Protein AF-A0A422ZGP4-F1 (afdb_monomer)

Solvent-accessible surface area (backbone atoms only — not comparable to full-atom values): 5907 Å² total; per-residue (Å²): 140,84,79,77,59,64,59,61,51,46,66,68,44,49,60,56,51,50,53,50,61,71,68,47,52,72,68,60,51,46,64,50,50,51,61,39,35,55,75,38,64,42,82,47,99,94,48,75,39,59,46,32,56,98,94,41,72,72,47,90,88,60,46,73,68,57,48,51,51,51,34,52,49,43,50,48,57,64,44,48,62,61,61,69,61,57,92,81,70,79,79,79,85,76,132

Secondary structure (DSSP, 8-state):
---SSHHHHHHHHHHHHHHHHHHS-HHHHHHHHHHHHHT-EEEETTEEEESEETTEES-TT--HHHHHHHHHHHHHHHHHHHHHT---S------

Radius of gyration: 18.6 Å; Cα contacts (8 Å, |Δi|>4): 47; chains: 1; bounding box: 33×62×42 Å

Mean predicted aligned error: 12.0 Å

Organism: Klebsiella pneumoniae (NCBI:txid573)

Structure (mmCIF, N/CA/C/O backbone):
data_AF-A0A422ZGP4-F1
#
_entry.id   AF-A0A422ZGP4-F1
#
loop_
_atom_site.group_PDB
_atom_site.id
_atom_site.type_symbol
_atom_site.label_atom_id
_atom_site.label_alt_id
_atom_site.label_comp_id
_atom_site.label_asym_id
_atom_site.label_entity_id
_atom_site.label_seq_id
_atom_site.pdbx_PDB_ins_code
_atom_site.Cartn_x
_atom_site.Cartn_y
_atom_site.Cartn_z
_atom_site.occupancy
_atom_site.B_iso_or_equiv
_atom_site.auth_seq_id
_atom_site.auth_comp_id
_atom_site.auth_asym_id
_atom_site.auth_atom_id
_atom_site.pdbx_PDB_model_num
ATOM 1 N N . ALA A 1 1 ? 20.061 19.344 17.686 1.00 35.59 1 ALA A N 1
ATOM 2 C CA . ALA A 1 1 ? 19.163 18.576 18.570 1.00 35.59 1 ALA A CA 1
ATOM 3 C C . ALA A 1 1 ? 17.721 18.846 18.145 1.00 35.59 1 ALA A C 1
ATOM 5 O O . ALA A 1 1 ? 17.246 19.947 18.366 1.00 35.59 1 ALA A O 1
ATOM 6 N N . ALA A 1 2 ? 17.069 17.907 17.451 1.00 39.78 2 ALA A N 1
ATOM 7 C CA . ALA A 1 2 ? 15.673 18.043 17.001 1.00 39.78 2 ALA A CA 1
ATOM 8 C C . ALA A 1 2 ? 14.959 16.675 16.879 1.00 39.78 2 ALA A C 1
ATOM 10 O O . ALA A 1 2 ? 14.086 16.497 16.042 1.00 39.78 2 ALA A O 1
ATOM 11 N N . ALA A 1 3 ? 15.346 15.693 17.703 1.00 46.12 3 ALA A N 1
ATOM 12 C CA . ALA A 1 3 ? 14.774 14.339 17.694 1.00 46.12 3 ALA A CA 1
ATOM 13 C C . ALA A 1 3 ? 13.721 14.103 18.803 1.00 46.12 3 ALA A C 1
ATOM 15 O O . ALA A 1 3 ? 13.223 12.996 18.949 1.00 46.12 3 ALA A O 1
ATOM 16 N N . GLY A 1 4 ? 13.387 15.128 19.600 1.00 47.34 4 GLY A N 1
ATOM 17 C CA . GLY A 1 4 ? 12.595 14.969 20.828 1.00 47.34 4 GLY A CA 1
ATOM 18 C C . GLY A 1 4 ? 11.072 15.087 20.691 1.00 47.34 4 GLY A C 1
ATOM 19 O O . GLY A 1 4 ? 10.379 14.767 21.646 1.00 47.34 4 GLY A O 1
ATOM 20 N N . ASN A 1 5 ? 10.535 15.539 19.548 1.00 57.62 5 ASN A N 1
ATOM 21 C CA . ASN A 1 5 ? 9.091 15.814 19.415 1.00 57.62 5 ASN A CA 1
ATOM 22 C C . ASN A 1 5 ? 8.327 14.773 18.580 1.00 57.62 5 ASN A C 1
ATOM 24 O O . ASN A 1 5 ? 7.145 14.547 18.816 1.00 57.62 5 ASN A O 1
ATOM 28 N N . SER A 1 6 ? 8.985 14.108 17.624 1.00 58.50 6 SER A N 1
ATOM 29 C CA . SER A 1 6 ? 8.319 13.136 16.747 1.00 58.50 6 SER A CA 1
ATOM 30 C C . SER A 1 6 ? 7.857 11.894 17.511 1.00 58.50 6 SER A C 1
ATOM 32 O O . SER A 1 6 ? 6.754 11.424 17.266 1.00 58.50 6 SER A O 1
ATOM 34 N N . GLY A 1 7 ? 8.652 11.410 18.475 1.00 59.78 7 GLY A N 1
ATOM 35 C CA . GLY A 1 7 ? 8.304 10.248 19.304 1.00 59.78 7 GLY A CA 1
ATOM 36 C C . GLY A 1 7 ? 7.049 10.477 20.147 1.00 59.78 7 GLY A C 1
ATOM 37 O O . GLY A 1 7 ? 6.116 9.696 20.072 1.00 59.78 7 GLY A O 1
ATOM 38 N N . ALA A 1 8 ? 6.958 11.610 20.850 1.00 67.31 8 ALA A N 1
ATOM 39 C CA . ALA A 1 8 ? 5.792 11.928 21.680 1.00 67.31 8 ALA A CA 1
ATOM 40 C C . ALA A 1 8 ? 4.495 12.089 20.864 1.00 67.31 8 ALA A C 1
ATOM 42 O O . ALA A 1 8 ? 3.421 11.679 21.306 1.00 67.31 8 ALA A O 1
ATOM 43 N N . VAL A 1 9 ? 4.588 12.665 19.658 1.00 70.19 9 VAL A N 1
ATOM 44 C CA . VAL A 1 9 ? 3.435 12.773 18.754 1.00 70.19 9 VAL A CA 1
ATOM 45 C C . VAL A 1 9 ? 3.023 11.388 18.259 1.00 70.19 9 VAL A C 1
ATOM 47 O O . VAL A 1 9 ? 1.847 11.052 18.361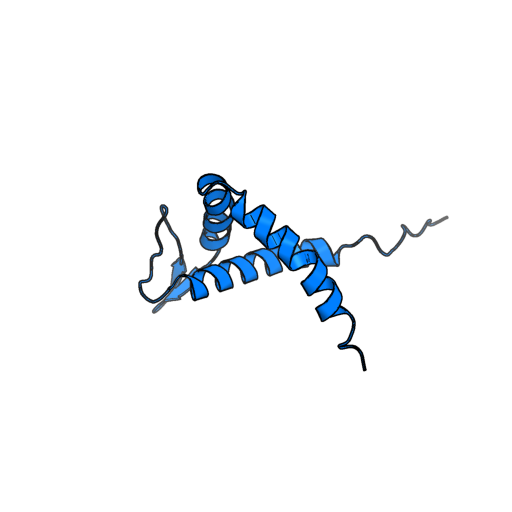 1.00 70.19 9 VAL A O 1
ATOM 50 N N . LEU A 1 10 ? 3.971 10.564 17.804 1.00 66.75 10 LEU A N 1
ATOM 51 C CA . LEU A 1 10 ? 3.708 9.187 17.381 1.00 66.75 10 LEU A CA 1
ATOM 52 C C . LEU A 1 10 ? 3.064 8.372 18.514 1.00 66.75 10 LEU A C 1
ATOM 54 O O . LEU A 1 10 ? 2.020 7.774 18.280 1.00 66.75 10 LEU A O 1
ATOM 58 N N . GLU A 1 11 ? 3.582 8.432 19.745 1.00 72.31 11 GLU A N 1
ATOM 59 C CA . GLU A 1 11 ? 3.013 7.741 20.914 1.00 72.31 11 GLU A CA 1
ATOM 60 C C . GLU A 1 11 ? 1.565 8.157 21.218 1.00 72.31 11 GLU A C 1
ATOM 62 O O . GLU A 1 11 ? 0.763 7.339 21.660 1.00 72.31 11 GLU A O 1
ATOM 67 N N . SER A 1 12 ? 1.206 9.422 20.979 1.00 77.12 12 SER A N 1
ATOM 68 C CA . SER A 1 12 ? -0.159 9.912 21.224 1.00 77.12 12 SER A CA 1
ATOM 69 C C . SER A 1 12 ? -1.150 9.561 20.107 1.00 77.12 12 SER A C 1
ATOM 71 O O . SER A 1 12 ? -2.362 9.509 20.336 1.00 77.12 12 SER A O 1
ATOM 73 N N . VAL A 1 13 ? -0.648 9.338 18.889 1.00 73.75 13 VAL A N 1
ATOM 74 C CA . VAL A 1 13 ? -1.464 9.102 17.688 1.00 73.75 13 VAL A CA 1
ATOM 75 C C . VAL A 1 13 ? -1.560 7.608 17.367 1.00 73.75 13 VAL A C 1
ATOM 77 O O . VAL A 1 13 ? -2.587 7.165 16.860 1.00 73.75 13 VAL A O 1
ATOM 80 N N . LEU A 1 14 ? -0.551 6.812 17.731 1.00 73.81 14 LEU A N 1
ATOM 81 C CA . LEU A 1 14 ? -0.498 5.368 17.508 1.00 73.81 14 LEU A CA 1
ATOM 82 C C . LEU A 1 14 ? -1.704 4.605 18.091 1.00 73.81 14 LEU A C 1
ATOM 84 O O . LEU A 1 14 ? -2.244 3.778 17.362 1.00 73.81 14 LEU A O 1
ATOM 88 N N . PRO A 1 15 ? -2.197 4.891 19.317 1.00 77.88 15 PRO A N 1
ATOM 89 C CA . PRO A 1 15 ? -3.382 4.222 19.853 1.00 77.88 15 PRO A CA 1
ATOM 90 C C . PRO A 1 15 ? -4.628 4.530 19.026 1.00 77.88 15 PRO A C 1
ATOM 92 O O . PRO A 1 15 ? -5.399 3.635 18.718 1.00 77.88 15 PRO A O 1
ATOM 95 N N . LYS A 1 16 ? -4.780 5.780 18.573 1.00 76.12 16 LYS A N 1
ATOM 96 C CA . LYS A 1 16 ? -5.907 6.178 17.721 1.00 76.12 16 LYS A CA 1
ATOM 97 C C . LYS A 1 16 ? -5.837 5.491 16.367 1.00 76.12 16 LYS A C 1
ATOM 99 O O . LYS A 1 16 ? -6.854 5.020 15.881 1.00 76.12 16 LYS A O 1
ATOM 104 N N . ILE A 1 17 ? -4.651 5.408 15.767 1.00 72.38 17 ILE A N 1
ATOM 105 C CA . ILE A 1 17 ? -4.449 4.658 14.523 1.00 72.38 17 ILE A CA 1
ATOM 106 C C . ILE A 1 17 ? -4.810 3.187 14.749 1.00 72.38 17 ILE A C 1
ATOM 108 O O . ILE A 1 17 ? -5.568 2.639 13.961 1.00 72.38 17 ILE A O 1
ATOM 112 N N . ALA A 1 18 ? -4.341 2.571 15.837 1.00 73.31 18 ALA A N 1
ATOM 113 C CA . ALA A 1 18 ? -4.648 1.182 16.166 1.00 73.31 18 ALA A CA 1
ATOM 114 C C . ALA A 1 18 ? -6.154 0.946 16.366 1.00 73.31 18 ALA A C 1
ATOM 116 O O . ALA A 1 18 ? -6.694 0.024 15.766 1.00 73.31 18 ALA A O 1
ATOM 117 N N . ASP A 1 19 ? -6.838 1.806 17.124 1.00 77.25 19 ASP A N 1
ATOM 118 C CA . ASP A 1 19 ? -8.286 1.725 17.346 1.00 77.25 19 ASP A CA 1
ATOM 119 C C . ASP A 1 19 ? -9.066 1.901 16.038 1.00 77.25 19 ASP A C 1
AT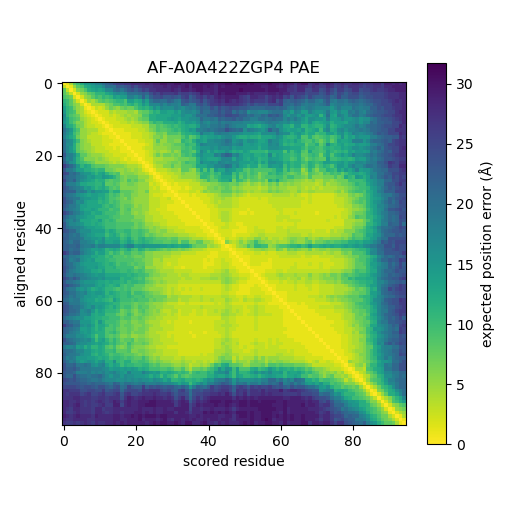OM 121 O O . ASP A 1 19 ? -10.034 1.189 15.786 1.00 77.25 19 ASP A O 1
ATOM 125 N N . THR A 1 20 ? -8.623 2.814 15.169 1.00 73.69 20 THR A N 1
ATOM 126 C CA . THR A 1 20 ? -9.275 3.049 13.872 1.00 73.69 20 THR A CA 1
ATOM 127 C C . THR A 1 20 ? -9.056 1.869 12.925 1.00 73.69 20 THR A C 1
ATOM 129 O O . THR A 1 20 ? -9.996 1.442 12.266 1.00 73.69 20 THR A O 1
ATOM 132 N N . LEU A 1 21 ? -7.840 1.310 12.883 1.00 67.50 21 LEU A N 1
ATOM 133 C CA . LEU A 1 21 ? -7.517 0.120 12.090 1.00 67.50 21 LEU A CA 1
ATOM 134 C C . LEU A 1 21 ? -8.244 -1.128 12.603 1.00 67.50 21 LEU A C 1
ATOM 136 O O . LEU A 1 21 ? -8.653 -1.951 11.797 1.00 67.50 21 LEU A O 1
ATOM 140 N N . ALA A 1 22 ? -8.433 -1.261 13.918 1.00 74.38 22 ALA A N 1
ATOM 141 C CA . ALA A 1 22 ? -9.186 -2.362 14.517 1.00 74.38 22 ALA A CA 1
ATOM 142 C C . ALA A 1 22 ? -10.705 -2.230 14.313 1.00 74.38 22 ALA A C 1
ATOM 144 O O . ALA A 1 22 ? -11.411 -3.235 14.299 1.00 74.38 22 ALA A O 1
ATOM 145 N N . ALA A 1 23 ? -11.210 -1.000 14.180 1.00 76.06 23 ALA A N 1
ATOM 146 C CA . ALA A 1 23 ? -12.622 -0.714 13.932 1.00 76.06 23 ALA A CA 1
ATOM 147 C C . ALA A 1 23 ? -12.998 -0.715 12.440 1.00 76.06 23 ALA A C 1
ATOM 149 O O . ALA A 1 23 ? -14.187 -0.695 12.120 1.00 76.06 23 ALA A O 1
ATOM 150 N N . LEU A 1 24 ? -12.011 -0.713 11.539 1.00 67.50 24 LEU A N 1
ATOM 151 C CA . LEU A 1 24 ? -12.224 -0.752 10.098 1.00 67.50 24 LEU A CA 1
ATOM 152 C C . LEU A 1 24 ? -12.662 -2.165 9.683 1.00 67.50 24 LEU A C 1
ATOM 154 O O . LEU A 1 24 ? -11.915 -3.118 9.913 1.00 67.50 24 LEU A O 1
ATOM 158 N N . PRO A 1 25 ? -13.847 -2.334 9.073 1.00 77.62 25 PRO A N 1
ATOM 159 C CA . PRO A 1 25 ? -14.223 -3.616 8.503 1.00 77.62 25 PRO A CA 1
ATOM 160 C C . PRO A 1 25 ? -13.256 -3.977 7.372 1.00 77.62 25 PRO A C 1
ATOM 162 O O . PRO A 1 25 ? -12.755 -3.107 6.656 1.00 77.62 25 PRO A O 1
ATOM 165 N N . ASP A 1 26 ? -13.023 -5.275 7.178 1.00 75.56 26 ASP A N 1
ATOM 166 C CA . ASP A 1 26 ? -12.086 -5.776 6.166 1.00 75.56 26 ASP A CA 1
ATOM 167 C C . ASP A 1 26 ? -12.397 -5.238 4.756 1.00 75.56 26 ASP A C 1
ATOM 169 O O . ASP A 1 26 ? -11.490 -5.063 3.941 1.00 75.56 26 ASP A O 1
ATOM 173 N N . GLU A 1 27 ? -13.667 -4.935 4.456 1.00 78.12 27 GLU A N 1
ATOM 174 C CA . GLU A 1 27 ? -14.059 -4.319 3.183 1.00 78.12 27 GLU A CA 1
ATOM 175 C C . GLU A 1 27 ? -13.476 -2.913 3.003 1.00 78.12 27 GLU A C 1
ATOM 177 O O . GLU A 1 27 ? -12.966 -2.604 1.926 1.00 78.12 27 GLU A O 1
ATOM 182 N N . ASP A 1 28 ? -13.468 -2.101 4.060 1.00 75.69 28 ASP A N 1
ATOM 183 C CA . ASP A 1 28 ? -12.948 -0.736 4.031 1.00 75.69 28 ASP A CA 1
ATOM 184 C C . ASP A 1 28 ? -11.415 -0.741 3.996 1.00 75.69 28 ASP A C 1
ATOM 186 O O . ASP A 1 28 ? -10.793 0.076 3.313 1.00 75.69 28 ASP A O 1
ATOM 190 N N . VAL A 1 29 ? -10.784 -1.709 4.672 1.00 75.31 29 VAL A N 1
ATOM 191 C CA . VAL A 1 29 ? -9.332 -1.931 4.586 1.00 75.31 29 VAL A CA 1
ATOM 192 C C . VAL A 1 29 ? -8.936 -2.273 3.149 1.00 75.31 29 VAL A C 1
ATOM 194 O O . VAL A 1 29 ? -8.042 -1.645 2.573 1.00 75.31 29 VAL A O 1
ATOM 197 N N . ASN A 1 30 ? -9.639 -3.222 2.532 1.00 83.12 30 ASN A N 1
ATOM 198 C CA . ASN A 1 30 ? -9.406 -3.611 1.144 1.00 83.12 30 ASN A CA 1
ATOM 199 C C . ASN A 1 30 ? -9.733 -2.476 0.161 1.00 83.12 30 ASN A C 1
ATOM 201 O O . ASN A 1 30 ? -9.039 -2.327 -0.847 1.00 83.12 30 ASN A O 1
ATOM 205 N N . ALA A 1 31 ? -10.716 -1.624 0.470 1.00 82.75 31 ALA A N 1
ATOM 206 C CA . ALA A 1 31 ? -11.046 -0.437 -0.317 1.00 82.75 31 ALA A CA 1
ATOM 207 C C . ALA A 1 31 ? -9.923 0.612 -0.339 1.00 82.75 31 ALA A C 1
ATOM 209 O O . ALA A 1 31 ? -9.879 1.417 -1.265 1.00 82.75 31 ALA A O 1
ATOM 210 N N . VAL A 1 32 ? -8.993 0.596 0.621 1.00 84.75 32 VAL A N 1
ATOM 211 C CA . VAL A 1 32 ? -7.792 1.451 0.611 1.00 84.75 32 VAL A CA 1
ATOM 212 C C . VAL A 1 32 ? -6.587 0.712 0.028 1.00 84.75 32 VAL A C 1
ATOM 214 O O . VAL A 1 32 ? -5.889 1.243 -0.840 1.00 84.75 32 VAL A O 1
ATOM 217 N N . ILE A 1 33 ? -6.350 -0.528 0.462 1.00 87.00 33 ILE A N 1
ATOM 218 C CA . ILE A 1 33 ? -5.187 -1.317 0.042 1.00 87.00 33 ILE A CA 1
ATOM 219 C C . ILE A 1 33 ? -5.229 -1.598 -1.464 1.00 87.00 33 ILE A C 1
ATOM 221 O O . ILE A 1 33 ? -4.224 -1.390 -2.146 1.00 87.00 33 ILE A O 1
ATOM 225 N N . HIS A 1 34 ? -6.373 -2.023 -2.011 1.00 90.06 34 HIS A N 1
ATOM 226 C CA . HIS A 1 34 ? -6.469 -2.403 -3.422 1.00 90.06 34 HIS A CA 1
ATOM 227 C C . HIS A 1 34 ? -6.182 -1.229 -4.375 1.00 90.06 34 HIS A C 1
ATOM 229 O O . HIS A 1 34 ? -5.356 -1.405 -5.276 1.00 90.06 34 HIS A O 1
ATOM 235 N N . PRO A 1 35 ? -6.759 -0.019 -4.198 1.00 89.25 35 PRO A N 1
ATOM 236 C CA . PRO A 1 35 ? -6.385 1.131 -5.017 1.00 89.25 35 PRO A CA 1
ATOM 237 C C . PRO A 1 35 ? -4.909 1.498 -4.893 1.00 89.25 35 PRO A C 1
ATOM 239 O O . PRO A 1 35 ? -4.263 1.728 -5.917 1.00 89.25 35 PRO A O 1
ATOM 242 N N . CYS A 1 36 ? -4.350 1.498 -3.677 1.00 91.00 36 CYS A N 1
ATOM 243 C CA . CYS A 1 36 ? -2.934 1.801 -3.484 1.00 91.00 36 CYS A CA 1
ATOM 244 C C . CYS A 1 36 ? -2.030 0.802 -4.213 1.00 91.00 36 CYS A C 1
ATOM 246 O O . CYS A 1 36 ? -1.085 1.210 -4.876 1.00 91.00 36 CYS A O 1
ATOM 248 N N . LEU A 1 37 ? -2.321 -0.496 -4.153 1.00 92.19 37 LEU A N 1
ATOM 249 C CA . LEU A 1 37 ? -1.520 -1.501 -4.850 1.00 92.19 37 LEU A CA 1
ATOM 250 C C . LEU A 1 37 ? -1.728 -1.481 -6.373 1.00 92.19 37 LEU A C 1
ATOM 252 O O . LEU A 1 37 ? -0.800 -1.795 -7.116 1.00 92.19 37 LEU A O 1
ATOM 256 N N . SER A 1 38 ? -2.906 -1.070 -6.854 1.00 91.00 38 SER A N 1
ATOM 257 C CA . SER A 1 38 ? -3.227 -1.031 -8.290 1.00 91.00 38 SER A CA 1
ATOM 258 C C . SER A 1 38 ? -2.365 -0.054 -9.101 1.00 91.00 38 SER A C 1
ATOM 260 O O . SER A 1 38 ? -2.191 -0.238 -10.309 1.00 91.00 38 SER A O 1
ATOM 262 N N . VAL A 1 39 ? -1.808 0.970 -8.443 1.00 92.25 39 VAL A N 1
ATOM 263 C CA . VAL A 1 39 ? -0.916 1.962 -9.066 1.00 92.25 39 VAL A CA 1
ATOM 264 C C . VAL A 1 39 ? 0.559 1.562 -8.992 1.00 92.25 39 VAL A C 1
ATOM 266 O O . VAL A 1 39 ? 1.408 2.223 -9.588 1.00 92.25 39 VAL A O 1
ATOM 269 N N . VAL A 1 40 ? 0.884 0.468 -8.296 1.00 93.56 40 VAL A N 1
ATOM 270 C CA . VAL A 1 40 ? 2.258 -0.015 -8.159 1.00 93.56 40 VAL A CA 1
ATOM 271 C C . VAL A 1 40 ? 2.593 -0.958 -9.306 1.00 93.56 40 VAL A C 1
ATOM 273 O O . VAL A 1 40 ? 1.939 -1.977 -9.534 1.00 93.56 40 VAL A O 1
ATOM 276 N N . SER A 1 41 ? 3.675 -0.638 -10.008 1.00 93.50 41 SER A N 1
ATOM 277 C CA . SER A 1 41 ? 4.290 -1.521 -10.994 1.00 93.50 41 SER A CA 1
ATOM 278 C C . SER A 1 41 ? 5.729 -1.806 -10.600 1.00 93.50 41 SER A C 1
ATOM 280 O O . SER A 1 41 ? 6.433 -0.920 -10.117 1.00 93.50 41 SER A O 1
ATOM 282 N N . ARG A 1 42 ? 6.179 -3.038 -10.833 1.00 93.00 42 ARG A N 1
ATOM 283 C CA . ARG A 1 42 ? 7.576 -3.431 -10.668 1.00 93.00 42 ARG A CA 1
ATOM 284 C C . ARG A 1 42 ? 8.211 -3.702 -12.019 1.00 93.00 42 ARG A C 1
ATOM 286 O O . ARG A 1 42 ? 7.550 -4.178 -12.944 1.00 93.00 42 ARG A O 1
ATOM 293 N N . GLN A 1 43 ? 9.502 -3.418 -12.122 1.00 93.75 43 GLN A N 1
ATOM 294 C CA . GLN A 1 43 ? 10.271 -3.836 -13.279 1.00 93.75 43 GLN A CA 1
ATOM 295 C C . GLN A 1 43 ? 10.398 -5.360 -13.247 1.00 93.75 43 GLN A C 1
ATOM 297 O O . GLN A 1 43 ? 10.833 -5.933 -12.249 1.00 93.75 43 GLN A O 1
ATOM 302 N N . HIS A 1 44 ? 9.986 -6.013 -14.326 1.00 90.81 44 HIS A N 1
ATOM 303 C CA . HIS A 1 44 ? 10.015 -7.460 -14.459 1.00 90.81 44 HIS A CA 1
ATOM 304 C C . HIS A 1 44 ? 10.513 -7.824 -15.858 1.00 90.81 44 HIS A C 1
ATOM 306 O O . HIS A 1 44 ? 9.933 -7.415 -16.864 1.00 90.81 44 HIS A O 1
ATOM 312 N N . GLU A 1 45 ? 11.619 -8.567 -15.916 1.00 88.50 45 GLU A N 1
ATOM 313 C CA . GLU A 1 45 ? 12.314 -8.946 -17.152 1.00 88.50 45 GLU A CA 1
ATOM 314 C C . GLU A 1 45 ? 12.619 -7.750 -18.075 1.00 88.50 45 GLU A C 1
ATOM 316 O O . GLU A 1 45 ? 13.575 -7.011 -17.845 1.00 88.50 45 GLU A O 1
ATOM 321 N N . LYS A 1 46 ? 11.824 -7.563 -19.137 1.00 89.75 46 LYS A N 1
ATOM 322 C CA . LYS A 1 46 ? 11.984 -6.502 -20.146 1.00 89.75 46 LYS A CA 1
ATOM 323 C C . LYS A 1 46 ? 10.880 -5.440 -20.090 1.00 89.75 46 LYS A C 1
ATOM 325 O O . LYS A 1 46 ? 10.805 -4.611 -20.994 1.00 89.75 46 LYS A O 1
ATOM 330 N N . GLY A 1 47 ? 10.025 -5.455 -19.068 1.00 91.94 47 GLY A N 1
ATOM 331 C CA . GLY A 1 47 ? 8.875 -4.558 -18.970 1.00 91.94 47 GLY A CA 1
ATOM 332 C C . GLY A 1 47 ? 8.522 -4.146 -17.545 1.00 91.94 47 GLY A C 1
ATOM 333 O O . GLY A 1 47 ? 9.246 -4.419 -16.588 1.00 91.94 47 GLY A O 1
ATOM 334 N N . TRP A 1 48 ? 7.386 -3.463 -17.427 1.00 93.81 48 TRP A N 1
ATOM 335 C CA . TRP A 1 48 ? 6.753 -3.124 -16.157 1.00 93.81 48 TRP A CA 1
ATOM 336 C C . TRP A 1 48 ? 5.505 -3.977 -15.993 1.00 93.81 48 TRP A C 1
ATOM 338 O O . TRP A 1 48 ? 4.671 -4.034 -16.895 1.00 93.81 48 TRP A O 1
ATOM 348 N N . ALA A 1 49 ? 5.390 -4.636 -14.849 1.00 93.69 49 ALA A N 1
ATOM 349 C CA . ALA A 1 49 ? 4.255 -5.476 -14.513 1.00 93.69 49 ALA A CA 1
ATOM 350 C C . ALA A 1 49 ? 3.592 -4.951 -13.240 1.00 93.69 49 ALA A C 1
ATOM 352 O O . ALA A 1 49 ? 4.277 -4.535 -12.299 1.00 93.69 49 ALA A O 1
ATOM 353 N N . LYS A 1 50 ? 2.258 -4.957 -13.215 1.00 94.19 50 LYS A N 1
ATOM 354 C CA . LYS A 1 50 ? 1.498 -4.555 -12.032 1.00 94.19 50 LYS A CA 1
ATOM 355 C C . LYS A 1 50 ? 1.758 -5.526 -10.893 1.00 94.19 50 LYS A C 1
ATOM 357 O O . LYS A 1 50 ? 1.805 -6.733 -11.099 1.00 94.19 50 LYS A O 1
ATOM 362 N N . VAL A 1 51 ? 1.906 -4.978 -9.695 1.00 94.75 51 VAL A N 1
ATOM 363 C CA . VAL A 1 51 ? 2.081 -5.773 -8.476 1.00 94.75 51 VAL A CA 1
ATOM 364 C C . VAL A 1 51 ? 0.771 -6.423 -8.032 1.00 94.75 51 VAL A C 1
ATOM 366 O O . VAL A 1 51 ? 0.781 -7.522 -7.479 1.00 94.75 51 VAL A O 1
ATOM 369 N N . PHE A 1 52 ? -0.350 -5.769 -8.320 1.00 93.94 52 PHE A N 1
ATOM 370 C CA . PHE A 1 52 ? -1.680 -6.210 -7.938 1.00 93.94 52 PHE A CA 1
ATOM 371 C C . PHE A 1 52 ? -2.640 -6.058 -9.113 1.00 93.94 52 PHE A C 1
ATOM 373 O O . PHE A 1 52 ? -2.697 -4.996 -9.740 1.00 93.94 52 PHE A O 1
ATOM 380 N N . ASP A 1 53 ? -3.386 -7.118 -9.408 1.00 92.19 53 ASP A N 1
ATOM 381 C CA . ASP A 1 53 ? -4.399 -7.124 -10.460 1.00 92.19 53 ASP A CA 1
ATOM 382 C C . ASP A 1 53 ? -5.543 -8.071 -10.092 1.00 92.19 53 ASP A C 1
ATOM 384 O O . ASP A 1 53 ? -5.339 -9.068 -9.407 1.00 92.19 53 ASP A O 1
ATOM 388 N N . GLN A 1 54 ? -6.767 -7.734 -10.498 1.00 88.12 54 GLN A N 1
ATOM 389 C CA . GLN A 1 54 ? -7.977 -8.536 -10.245 1.00 88.12 54 GLN A CA 1
ATOM 390 C C . GLN A 1 54 ? -8.170 -9.046 -8.796 1.00 88.12 54 GLN A C 1
ATOM 392 O O . GLN A 1 54 ? -8.773 -10.095 -8.585 1.00 88.12 54 GLN A O 1
ATOM 397 N N . GLY A 1 55 ? -7.700 -8.306 -7.788 1.00 85.56 55 GLY A N 1
ATOM 398 C CA . GLY A 1 55 ? -7.877 -8.687 -6.383 1.00 85.56 55 GLY A CA 1
ATOM 399 C C . GLY A 1 55 ? -6.784 -9.597 -5.816 1.00 85.56 55 GLY A C 1
ATOM 400 O O . GLY A 1 55 ? -6.917 -10.054 -4.685 1.00 85.56 55 GLY A O 1
ATOM 401 N N . VAL A 1 56 ? -5.719 -9.874 -6.572 1.00 89.38 56 VAL A N 1
ATOM 402 C CA . VAL A 1 56 ? -4.632 -10.769 -6.156 1.00 89.38 56 VAL A CA 1
ATOM 403 C C . VAL A 1 56 ? -3.253 -10.156 -6.422 1.00 89.38 56 VAL A C 1
ATOM 405 O O . VAL A 1 56 ? -3.059 -9.363 -7.347 1.00 89.38 56 VAL A O 1
ATOM 408 N N . LEU A 1 57 ? -2.278 -10.522 -5.586 1.00 91.25 57 LEU A N 1
ATOM 409 C CA . LEU A 1 57 ? -0.871 -10.189 -5.803 1.00 91.25 57 LEU A CA 1
ATOM 410 C C . LEU A 1 57 ? -0.314 -11.062 -6.930 1.00 91.25 57 LEU A C 1
ATOM 412 O O . LEU A 1 57 ? -0.488 -12.276 -6.923 1.00 91.25 57 LEU A O 1
ATOM 416 N N . MET A 1 58 ? 0.362 -10.441 -7.895 1.00 94.44 58 MET A N 1
ATOM 417 C CA . MET A 1 58 ? 0.916 -11.140 -9.065 1.00 94.44 58 MET A CA 1
ATOM 418 C C . MET A 1 58 ? 2.232 -11.870 -8.767 1.00 94.44 58 MET A C 1
ATOM 420 O O . MET A 1 58 ? 2.792 -12.524 -9.645 1.00 94.44 58 MET A O 1
ATOM 424 N N . PHE A 1 59 ? 2.764 -11.702 -7.556 1.00 93.19 59 PHE A N 1
ATOM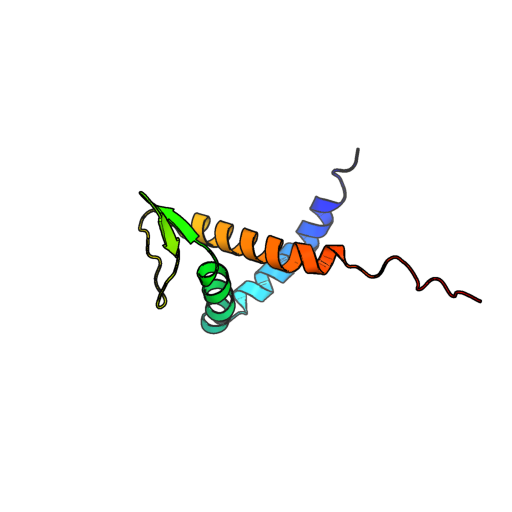 425 C CA . PHE A 1 59 ? 4.129 -12.057 -7.214 1.00 93.19 59 PHE A CA 1
ATOM 426 C C . PHE A 1 59 ? 4.205 -12.699 -5.833 1.00 93.19 59 PHE A C 1
ATOM 428 O O . PHE A 1 59 ? 3.873 -12.066 -4.832 1.00 93.19 59 PHE A O 1
ATOM 435 N N . ASP A 1 60 ? 4.688 -13.939 -5.796 1.00 91.25 60 ASP A N 1
ATOM 436 C CA . ASP A 1 60 ? 4.757 -14.754 -4.577 1.00 91.25 60 ASP A CA 1
ATOM 437 C C . ASP A 1 60 ? 5.806 -14.253 -3.573 1.00 91.25 60 ASP A C 1
ATOM 439 O O . ASP A 1 60 ? 5.755 -14.589 -2.393 1.00 91.25 60 ASP A O 1
ATOM 443 N N . ASP A 1 61 ? 6.763 -13.437 -4.027 1.00 91.75 61 ASP A N 1
ATOM 444 C CA . ASP A 1 61 ? 7.777 -12.813 -3.177 1.00 91.75 61 ASP A CA 1
ATOM 445 C C . ASP A 1 61 ? 7.251 -11.604 -2.381 1.00 91.75 61 ASP A C 1
ATOM 447 O O . ASP A 1 61 ? 7.974 -11.057 -1.549 1.00 91.75 61 ASP A O 1
ATOM 451 N N . ILE A 1 62 ? 5.999 -11.189 -2.603 1.00 92.25 62 ILE A N 1
ATOM 452 C CA . ILE A 1 62 ? 5.376 -10.080 -1.877 1.00 92.25 62 ILE A CA 1
ATOM 453 C C . ILE A 1 62 ? 4.603 -10.630 -0.684 1.00 92.25 62 ILE A C 1
ATOM 455 O O . ILE A 1 62 ? 3.450 -11.044 -0.786 1.00 92.25 62 ILE A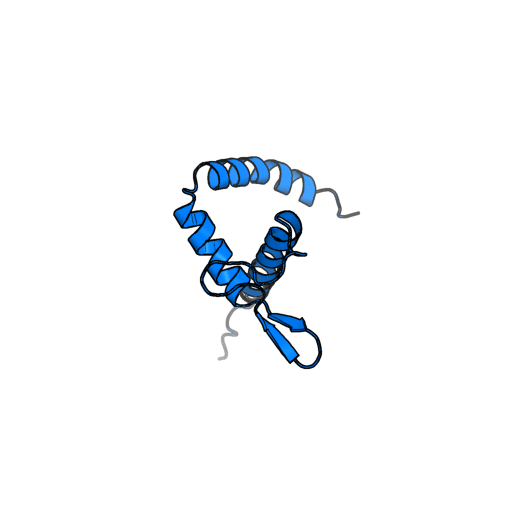 O 1
ATOM 459 N N . ASP A 1 63 ? 5.254 -10.593 0.473 1.00 89.06 63 ASP A N 1
ATOM 460 C CA . ASP A 1 63 ? 4.616 -10.883 1.750 1.00 89.06 63 ASP A CA 1
ATOM 461 C C . ASP A 1 63 ? 3.802 -9.689 2.283 1.00 89.06 63 ASP A C 1
ATOM 463 O O . ASP A 1 63 ? 3.821 -8.577 1.744 1.00 89.06 63 ASP A O 1
ATOM 467 N N . LEU A 1 64 ? 3.077 -9.914 3.382 1.00 85.00 64 LEU A N 1
ATOM 468 C CA . LEU A 1 64 ? 2.228 -8.901 4.013 1.00 85.00 64 LEU A CA 1
ATOM 469 C C . LEU A 1 64 ? 3.006 -7.626 4.377 1.00 85.00 64 LEU A C 1
ATOM 471 O O . LEU A 1 64 ? 2.497 -6.521 4.205 1.00 85.00 64 LEU A O 1
ATOM 475 N N . PHE A 1 65 ? 4.236 -7.752 4.878 1.00 87.44 65 PHE A N 1
ATOM 476 C CA . PHE A 1 65 ? 5.012 -6.591 5.307 1.00 87.44 65 PHE A CA 1
ATOM 477 C C . PHE A 1 65 ? 5.478 -5.760 4.109 1.00 87.44 65 PHE A C 1
ATOM 479 O O . PHE A 1 65 ? 5.338 -4.537 4.110 1.00 87.44 65 PHE A O 1
ATOM 486 N N . THR A 1 66 ? 5.950 -6.422 3.055 1.00 91.25 66 THR A N 1
ATOM 487 C CA . THR A 1 66 ? 6.313 -5.801 1.778 1.00 91.25 66 THR A CA 1
ATOM 488 C C . THR A 1 66 ? 5.102 -5.119 1.147 1.00 91.25 66 THR A C 1
ATOM 490 O O . THR A 1 66 ? 5.187 -3.965 0.728 1.00 91.25 66 THR A O 1
A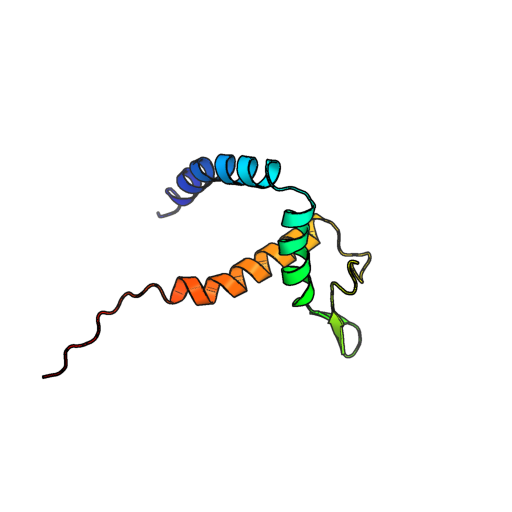TOM 493 N N . MET A 1 67 ? 3.941 -5.777 1.156 1.00 91.06 67 MET A N 1
ATOM 494 C CA . MET A 1 67 ? 2.684 -5.201 0.682 1.00 91.06 67 MET A CA 1
ATOM 495 C C . MET A 1 67 ? 2.331 -3.912 1.440 1.00 91.06 67 MET A C 1
ATOM 497 O O . MET A 1 67 ? 2.063 -2.883 0.817 1.00 91.06 67 MET A O 1
ATOM 501 N N . LEU A 1 68 ? 2.381 -3.929 2.775 1.00 89.94 68 LEU A N 1
ATOM 502 C CA . LEU A 1 68 ? 2.091 -2.752 3.601 1.00 89.94 68 LEU A CA 1
ATOM 503 C C . LEU A 1 68 ? 3.088 -1.611 3.364 1.00 89.94 68 LEU A C 1
ATOM 505 O O . LEU A 1 68 ? 2.694 -0.446 3.351 1.00 89.94 68 LEU A O 1
ATOM 509 N N . GLN A 1 69 ? 4.365 -1.921 3.124 1.00 90.12 69 GLN A N 1
ATOM 510 C CA . GLN A 1 69 ? 5.362 -0.914 2.756 1.00 90.12 69 GLN A CA 1
ATOM 511 C C . GLN A 1 69 ? 5.047 -0.248 1.415 1.00 90.12 69 GLN A C 1
ATOM 513 O O . GLN A 1 69 ? 5.184 0.972 1.299 1.00 90.12 69 GLN A O 1
ATOM 518 N N . LEU A 1 70 ? 4.609 -1.020 0.414 1.00 92.69 70 LEU A N 1
ATOM 519 C CA . LEU A 1 70 ? 4.189 -0.476 -0.878 1.00 92.69 70 LEU A CA 1
ATOM 520 C C . LEU A 1 70 ? 2.986 0.456 -0.713 1.00 92.69 70 LEU A C 1
ATOM 522 O O . LEU A 1 70 ? 3.017 1.578 -1.214 1.00 92.69 70 LEU A O 1
ATOM 526 N N . VAL A 1 71 ? 1.974 0.040 0.055 1.00 89.94 71 VAL A N 1
ATOM 527 C CA . VAL A 1 71 ? 0.809 0.883 0.372 1.00 89.94 71 VAL A CA 1
ATOM 528 C C . VAL A 1 71 ? 1.243 2.168 1.076 1.00 89.94 71 VAL A C 1
ATOM 530 O O . VAL A 1 71 ? 0.868 3.255 0.644 1.00 89.94 71 VAL A O 1
ATOM 533 N N . ALA A 1 72 ? 2.083 2.077 2.110 1.00 87.31 72 ALA A N 1
ATOM 534 C CA . ALA A 1 72 ? 2.572 3.246 2.839 1.00 87.31 72 ALA A CA 1
ATOM 535 C C . ALA A 1 72 ? 3.331 4.223 1.926 1.00 87.31 72 ALA A C 1
ATOM 537 O O . ALA A 1 72 ? 3.172 5.436 2.059 1.00 87.31 72 ALA A O 1
ATOM 538 N N . ARG A 1 73 ? 4.119 3.707 0.972 1.00 88.19 73 ARG A N 1
ATOM 539 C CA . ARG A 1 73 ? 4.816 4.520 -0.033 1.00 88.19 73 ARG A CA 1
ATOM 540 C C . ARG A 1 73 ? 3.831 5.251 -0.937 1.00 88.19 73 ARG A C 1
ATOM 542 O O . ARG A 1 73 ? 3.952 6.456 -1.106 1.00 88.19 73 A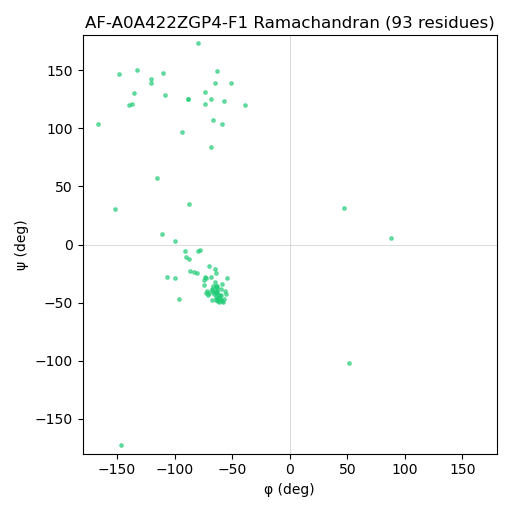RG A O 1
ATOM 549 N N . VAL A 1 74 ? 2.829 4.543 -1.454 1.00 90.06 74 VAL A N 1
ATOM 550 C CA . VAL A 1 74 ? 1.805 5.119 -2.335 1.00 90.06 74 VAL A CA 1
ATOM 551 C C . VAL A 1 74 ? 0.990 6.183 -1.612 1.00 90.06 74 VAL A C 1
ATOM 553 O O . VAL A 1 74 ? 0.730 7.239 -2.182 1.00 90.06 74 VAL A O 1
ATOM 556 N N . VAL A 1 75 ? 0.624 5.950 -0.350 1.00 86.88 75 VAL A N 1
ATOM 557 C CA 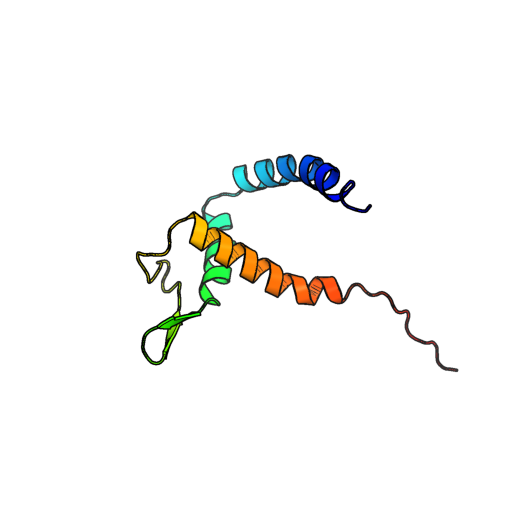. VAL A 1 75 ? -0.060 6.947 0.482 1.00 86.88 75 VAL A CA 1
ATOM 558 C C . VAL A 1 75 ? 0.842 8.159 0.713 1.00 86.88 75 VAL A C 1
ATOM 560 O O . VAL A 1 75 ? 0.387 9.289 0.553 1.00 86.88 75 VAL A O 1
ATOM 563 N N . ALA A 1 76 ? 2.122 7.953 1.032 1.00 82.38 76 ALA A N 1
ATOM 564 C CA . ALA A 1 76 ? 3.081 9.040 1.214 1.00 82.38 76 ALA A CA 1
ATOM 565 C C . ALA A 1 76 ? 3.317 9.845 -0.073 1.00 82.38 76 ALA A C 1
ATOM 567 O O . ALA A 1 76 ? 3.431 11.063 0.003 1.00 82.38 76 ALA A O 1
ATOM 568 N N . ASP A 1 77 ? 3.342 9.207 -1.241 1.00 84.06 77 ASP A N 1
ATOM 569 C CA . ASP A 1 77 ? 3.492 9.885 -2.530 1.00 84.06 77 ASP A CA 1
ATOM 570 C C . ASP A 1 77 ? 2.202 10.636 -2.911 1.00 84.06 77 ASP A C 1
ATOM 572 O O . ASP A 1 77 ? 2.251 11.799 -3.320 1.00 84.06 77 ASP A O 1
ATOM 576 N N . SER A 1 78 ? 1.036 10.019 -2.685 1.00 81.38 78 SER A N 1
ATOM 577 C CA . SER A 1 78 ? -0.283 10.612 -2.961 1.00 81.38 78 SER A CA 1
ATOM 578 C C . SER A 1 78 ? -0.577 11.813 -2.056 1.00 81.38 78 SER A C 1
ATOM 580 O O . SER A 1 78 ? -1.084 12.836 -2.515 1.00 81.38 78 SER A O 1
ATOM 582 N N . LEU A 1 79 ? -0.228 11.719 -0.768 1.00 75.62 79 LEU A N 1
ATOM 583 C CA . LEU A 1 79 ? -0.400 12.799 0.206 1.00 75.62 79 LEU A CA 1
ATOM 584 C C . LEU A 1 79 ? 0.785 13.766 0.232 1.00 75.62 79 LEU A C 1
ATOM 586 O O . LEU A 1 79 ? 0.630 14.908 0.646 1.00 75.62 79 LEU A O 1
ATOM 590 N N . GLY A 1 80 ? 1.969 13.355 -0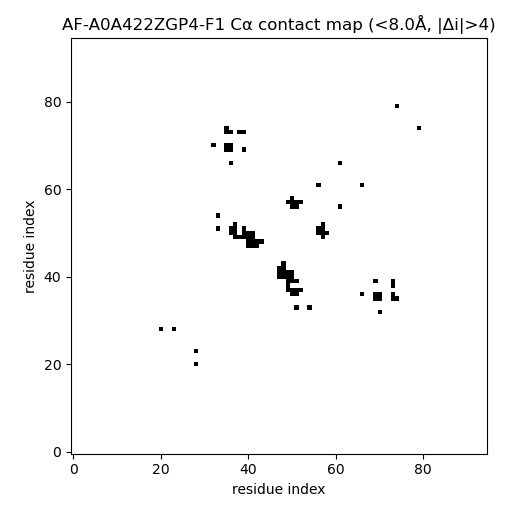.214 1.00 66.31 80 GLY A N 1
ATOM 591 C CA . GLY A 1 80 ? 3.176 14.178 -0.202 1.00 66.31 80 GLY A CA 1
ATOM 592 C C . GLY A 1 80 ? 3.057 15.407 -1.098 1.00 66.31 80 GLY A C 1
ATOM 593 O O . GLY A 1 80 ? 3.537 16.478 -0.726 1.00 66.31 80 GLY A O 1
ATOM 594 N N . ASN A 1 81 ? 2.366 15.279 -2.235 1.00 65.75 81 ASN A N 1
ATOM 595 C CA . ASN A 1 81 ? 2.024 16.422 -3.081 1.00 65.75 81 ASN A CA 1
ATOM 596 C C . ASN A 1 81 ? 0.934 17.301 -2.438 1.00 65.75 81 ASN A C 1
ATOM 598 O O . ASN A 1 81 ? 1.043 18.521 -2.441 1.00 65.75 81 ASN A O 1
ATOM 602 N N . PHE A 1 82 ? -0.069 16.679 -1.811 1.00 63.75 82 PHE A N 1
ATOM 603 C CA . PHE A 1 82 ? -1.190 17.368 -1.159 1.00 63.75 82 PHE A CA 1
ATOM 604 C C . PHE A 1 82 ? -0.771 18.178 0.083 1.00 63.75 82 PHE A C 1
ATOM 606 O O . PHE A 1 82 ? -1.247 19.286 0.300 1.00 63.75 82 PHE A O 1
ATOM 613 N N . LEU A 1 83 ? 0.146 17.652 0.897 1.00 59.84 83 LEU A N 1
ATOM 614 C CA . LEU A 1 83 ? 0.596 18.280 2.145 1.00 59.84 83 LEU A CA 1
ATOM 615 C C . LEU A 1 83 ? 1.686 19.341 1.930 1.00 59.84 83 LEU A C 1
ATOM 617 O O . LEU A 1 83 ? 1.837 20.235 2.763 1.00 59.84 83 LEU A O 1
ATOM 621 N N . LYS A 1 84 ? 2.448 19.268 0.828 1.00 58.00 84 LYS A N 1
ATOM 622 C CA . LYS A 1 84 ? 3.424 20.311 0.459 1.00 58.00 84 LYS A CA 1
ATOM 623 C C . LYS A 1 84 ? 2.758 21.625 0.055 1.00 58.00 84 LYS A C 1
ATOM 625 O O . LYS A 1 84 ? 3.354 22.675 0.270 1.00 58.00 84 LYS A O 1
ATOM 630 N N . GLU A 1 85 ? 1.537 21.575 -0.471 1.00 51.53 85 GLU A N 1
ATOM 631 C CA . GLU A 1 85 ? 0.721 22.750 -0.802 1.00 51.53 85 GLU A CA 1
ATOM 632 C C . GLU A 1 85 ? -0.129 23.242 0.382 1.00 51.53 85 GLU A C 1
ATOM 634 O O . GLU A 1 85 ? -1.237 23.745 0.197 1.00 51.53 85 GLU A O 1
ATOM 639 N N . LEU A 1 86 ? 0.366 23.145 1.624 1.00 49.94 86 LEU A N 1
ATOM 640 C CA . LEU A 1 86 ? -0.257 23.907 2.707 1.00 49.94 86 LEU A CA 1
ATOM 641 C C . LEU A 1 86 ? -0.228 25.396 2.292 1.00 49.94 86 LEU A C 1
ATOM 643 O O . LEU A 1 86 ? 0.862 25.888 1.985 1.00 49.94 86 LEU A O 1
ATOM 647 N N . PRO A 1 87 ? -1.368 26.117 2.240 1.00 53.00 87 PRO A N 1
ATOM 648 C CA . PRO A 1 87 ? -1.437 27.483 1.725 1.00 53.00 87 PRO A CA 1
ATOM 649 C C . PRO A 1 87 ? -0.701 28.440 2.669 1.00 53.00 87 PRO A C 1
ATOM 651 O O . PRO A 1 87 ? -1.274 29.075 3.548 1.00 53.00 87 PRO A O 1
ATOM 654 N N . GLY A 1 88 ? 0.611 28.512 2.491 1.00 56.69 88 GLY A N 1
ATOM 655 C CA . GLY A 1 88 ? 1.535 29.387 3.184 1.00 56.69 88 GLY A CA 1
ATOM 656 C C . GLY A 1 88 ? 2.147 30.367 2.202 1.00 56.69 88 GLY A C 1
ATOM 657 O O . GLY A 1 88 ? 3.358 30.385 2.036 1.00 56.69 88 GLY A O 1
ATOM 658 N N . SER A 1 89 ? 1.322 31.147 1.510 1.00 54.12 89 SER A N 1
ATOM 659 C CA . SER A 1 89 ? 1.700 32.435 0.923 1.00 54.12 89 SER A CA 1
ATOM 660 C C . SER A 1 89 ? 0.412 33.133 0.523 1.00 54.12 89 SER A C 1
ATOM 662 O O . SER A 1 89 ? -0.237 32.744 -0.444 1.00 54.12 89 SER A O 1
ATOM 664 N N . GLY A 1 90 ? 0.003 34.115 1.328 1.00 54.16 90 GLY A N 1
ATOM 665 C CA . GLY A 1 90 ? -1.135 34.963 1.010 1.00 54.16 90 GLY A CA 1
ATOM 666 C C . GLY A 1 90 ? -0.988 35.530 -0.397 1.00 54.16 90 GLY A C 1
ATOM 667 O O . GLY A 1 90 ? 0.110 35.903 -0.810 1.00 54.16 90 GLY A O 1
ATOM 668 N N . THR A 1 91 ? -2.100 35.569 -1.123 1.00 55.12 91 THR A N 1
ATOM 669 C CA . THR A 1 91 ? -2.252 36.330 -2.360 1.00 55.12 91 THR A CA 1
ATOM 670 C C . THR A 1 91 ? -1.526 37.671 -2.213 1.00 55.12 91 THR A C 1
ATOM 672 O O . THR A 1 91 ? -1.874 38.427 -1.301 1.00 55.12 91 THR A O 1
ATOM 675 N N . PRO A 1 92 ? -0.525 38.001 -3.049 1.00 54.97 92 PRO A N 1
ATOM 676 C CA . 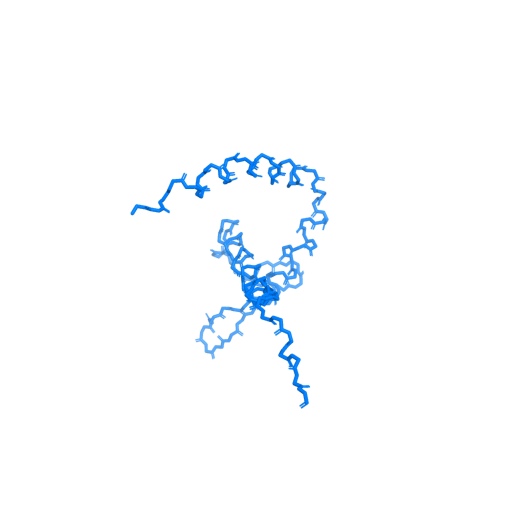PRO A 1 92 ? -0.027 39.359 -3.077 1.00 54.97 92 PRO A CA 1
ATOM 677 C C . PRO A 1 92 ? -1.164 40.221 -3.620 1.00 54.97 92 PRO A C 1
ATOM 679 O O . PRO A 1 92 ? -1.504 40.147 -4.799 1.00 54.97 92 PRO A O 1
ATOM 682 N N . THR A 1 93 ? -1.793 40.999 -2.742 1.00 53.72 93 THR A N 1
ATOM 683 C CA . THR A 1 93 ? -2.670 42.101 -3.134 1.00 53.72 93 THR A CA 1
ATOM 684 C C . THR A 1 93 ? -1.828 43.065 -3.963 1.00 53.72 93 THR A C 1
ATOM 686 O O . THR A 1 93 ? -0.980 43.773 -3.420 1.00 53.72 93 THR A O 1
ATOM 689 N N . GLN A 1 94 ? -2.010 43.050 -5.280 1.00 54.59 94 GLN A N 1
ATOM 690 C CA . GLN A 1 94 ? -1.390 44.015 -6.179 1.00 54.59 94 GLN A CA 1
ATOM 691 C C . GLN A 1 94 ? -2.325 45.236 -6.297 1.00 54.59 94 GLN A C 1
ATOM 693 O O . GLN A 1 94 ? -3.510 45.027 -6.569 1.00 54.59 94 GLN A O 1
ATOM 698 N N . PRO A 1 95 ? -1.853 46.472 -6.032 1.00 59.81 95 PRO A N 1
ATOM 699 C CA . PRO A 1 95 ? -2.599 47.695 -6.329 1.00 59.81 95 PRO A CA 1
ATOM 700 C C . PRO A 1 95 ? -2.649 47.999 -7.831 1.00 59.81 95 PRO A C 1
ATOM 702 O O . PRO A 1 95 ? -1.704 47.600 -8.554 1.00 59.81 95 PRO A O 1
#

Sequence (95 aa):
AAAGNSGAVLESVLPKIADTLAALPDEDVNAVIHPCLSVVSRQHEKGWAKVFDQGVLMFDDIDLFTMLQLVARVVADSLGNFLKELPGSGTPTQP

pLDDT: mean 77.43, std 15.21, range [35.59, 94.75]

InterPro domains:
  IPR049156 Phage tail assembly spiral chaperone protein TAC-like [PF21822] (3-87)

Foldseek 3Di:
DPPPPPVVVCVVCVVVVVVVVVPDDPVVVCVLLQVLQQPDWDDDDPDTDRQDDPHDGPDPPCDPVNSVVSSVVSVCVVCVVVVVPPPDDPDPPDD